Protein AF-A0A9D0C021-F1 (afdb_monomer_lite)

Radius of gyration: 16.35 Å; chains: 1; bounding box: 27×20×49 Å

Sequence (52 aa):
MSSGHFKQDLFTQFARVGKALANANRLELIEFLAQGERSVDELARVAGLSVA

Structure (mmCIF, N/CA/C/O backbone):
data_AF-A0A9D0C021-F1
#
_entry.id   AF-A0A9D0C021-F1
#
loop_
_atom_site.group_PDB
_atom_site.id
_atom_site.type_symbol
_atom_site.label_atom_id
_atom_site.label_alt_id
_atom_site.label_comp_id
_atom_site.label_asym_id
_atom_site.label_entity_id
_atom_site.label_seq_id
_atom_site.pdbx_PDB_ins_code
_atom_site.Cartn_x
_atom_site.Cartn_y
_atom_site.Cartn_z
_atom_site.occupancy
_atom_site.B_iso_or_equiv
_atom_site.auth_seq_id
_atom_site.auth_comp_id
_atom_site.auth_asym_id
_atom_site.auth_atom_id
_atom_site.pdbx_PDB_model_num
ATOM 1 N N . MET A 1 1 ? -10.785 9.695 33.366 1.00 48.84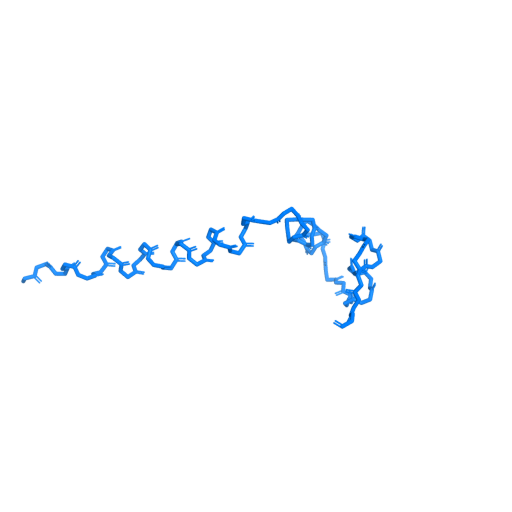 1 MET A N 1
ATOM 2 C CA . MET A 1 1 ? -11.787 9.906 32.298 1.00 48.84 1 MET A CA 1
ATOM 3 C C . MET A 1 1 ? -11.270 9.271 31.019 1.00 48.84 1 MET A C 1
ATOM 5 O O . MET A 1 1 ? -10.250 9.707 30.505 1.00 48.84 1 MET A O 1
ATOM 9 N N . SER A 1 2 ? -11.897 8.184 30.573 1.00 54.78 2 SER A N 1
ATOM 10 C CA . SER A 1 2 ? -11.460 7.414 29.403 1.00 54.78 2 SER A CA 1
ATOM 11 C C . SER A 1 2 ? -11.762 8.179 28.106 1.00 54.78 2 SER A C 1
ATOM 13 O O . SER A 1 2 ? -12.912 8.267 27.688 1.00 54.78 2 SER A O 1
ATOM 15 N N . SER A 1 3 ? -10.737 8.832 27.552 1.00 65.44 3 SER A N 1
ATOM 16 C CA . SER A 1 3 ? -10.302 8.722 26.148 1.00 65.44 3 SER A CA 1
ATOM 17 C C . SER A 1 3 ? -11.356 8.469 25.047 1.00 65.44 3 SER A C 1
ATOM 19 O O . SER A 1 3 ? -11.159 7.611 24.186 1.00 65.44 3 SER A O 1
ATOM 21 N N . GLY A 1 4 ? -12.430 9.265 24.980 1.00 63.25 4 GLY A N 1
ATOM 22 C CA . GLY A 1 4 ? -13.397 9.209 23.865 1.00 63.25 4 GLY A CA 1
ATOM 23 C C . GLY A 1 4 ? -12.763 9.374 22.471 1.00 63.25 4 GLY A C 1
ATOM 24 O O . GLY A 1 4 ? -13.285 8.856 21.489 1.00 63.25 4 GLY A O 1
ATOM 25 N N . HIS A 1 5 ? -11.593 10.013 22.406 1.00 82.06 5 HIS A N 1
ATOM 26 C CA . HIS A 1 5 ? -10.875 10.305 21.166 1.00 82.06 5 HIS A CA 1
ATOM 27 C C . HIS A 1 5 ? -9.843 9.233 20.780 1.00 82.06 5 HIS A C 1
ATOM 29 O O . HIS A 1 5 ? -9.652 8.997 19.597 1.00 82.06 5 HIS A O 1
ATOM 35 N N . PHE A 1 6 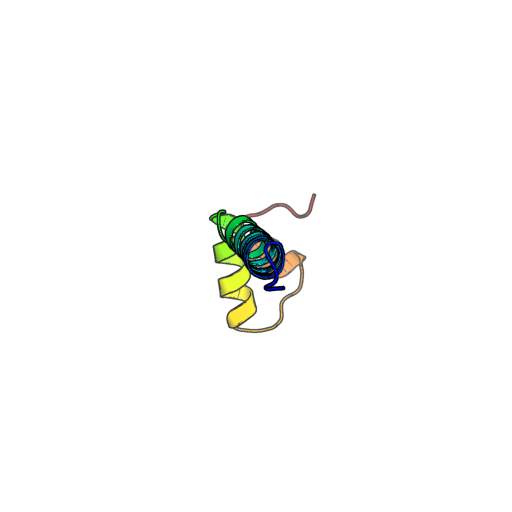? -9.253 8.483 21.725 1.00 92.25 6 PHE A N 1
ATOM 36 C CA . PHE A 1 6 ? -8.163 7.538 21.408 1.00 92.25 6 PHE A CA 1
ATOM 37 C C . PHE A 1 6 ? -8.569 6.479 20.373 1.00 92.25 6 PHE A C 1
ATOM 39 O O . PHE A 1 6 ? -7.843 6.215 19.416 1.00 92.25 6 PHE A O 1
ATOM 46 N N . LYS A 1 7 ? -9.755 5.875 20.541 1.00 93.81 7 LYS A N 1
ATOM 47 C CA . LYS A 1 7 ? -10.262 4.884 19.579 1.00 93.81 7 LYS A CA 1
ATOM 48 C C . LYS A 1 7 ? -10.578 5.522 18.223 1.00 93.81 7 LYS A C 1
ATOM 50 O O . LYS A 1 7 ? -10.322 4.902 17.199 1.00 93.81 7 LYS A O 1
ATOM 55 N N . GLN A 1 8 ? -11.112 6.744 18.210 1.00 95.44 8 GLN A N 1
ATOM 56 C CA . GLN A 1 8 ? -11.428 7.473 16.977 1.00 95.44 8 GLN A CA 1
ATOM 57 C C . GLN A 1 8 ? -10.158 7.864 16.210 1.00 95.44 8 GLN A C 1
ATOM 59 O O . GLN A 1 8 ? -10.108 7.711 14.988 1.00 95.44 8 GLN A O 1
ATOM 64 N N . ASP A 1 9 ? -9.109 8.280 16.918 1.00 95.38 9 ASP A N 1
ATOM 65 C CA . ASP A 1 9 ? -7.802 8.594 16.341 1.00 95.38 9 ASP A CA 1
ATOM 66 C C . ASP A 1 9 ? -7.165 7.340 15.724 1.00 95.38 9 ASP A C 1
ATOM 68 O O . ASP A 1 9 ? -6.691 7.374 14.585 1.00 95.38 9 ASP A O 1
ATOM 72 N N . LEU A 1 10 ? -7.228 6.200 16.426 1.00 96.25 10 LEU A N 1
ATOM 73 C CA . LEU A 1 10 ? -6.751 4.919 15.900 1.00 96.25 10 LEU A CA 1
ATOM 74 C C . LEU A 1 10 ? -7.530 4.496 14.646 1.00 96.25 10 LEU A C 1
ATOM 76 O O . LEU A 1 10 ? -6.928 4.122 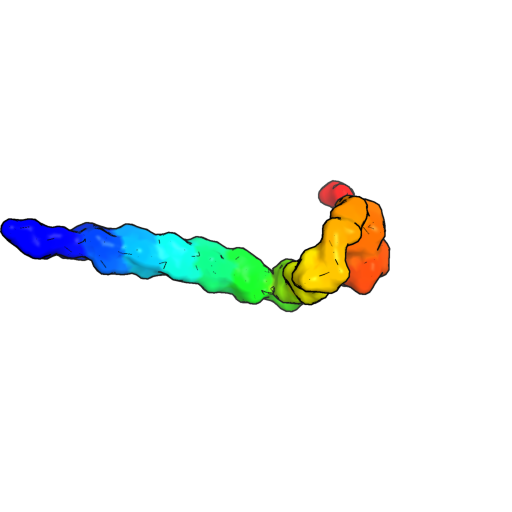13.638 1.00 96.25 10 LEU A O 1
ATOM 80 N N . PHE A 1 11 ? -8.860 4.605 14.670 1.00 96.50 11 PHE A N 1
ATOM 81 C CA . PHE A 1 11 ? -9.691 4.308 13.501 1.00 96.50 11 PHE A CA 1
ATOM 82 C C . PHE A 1 11 ? -9.412 5.250 12.331 1.00 96.50 11 PHE A C 1
ATOM 84 O O . PHE A 1 11 ? -9.425 4.808 11.184 1.00 96.50 11 PHE A O 1
ATOM 91 N N . THR A 1 12 ? -9.078 6.512 12.596 1.00 97.44 12 THR A N 1
ATOM 92 C CA . THR A 1 12 ? -8.653 7.461 11.560 1.00 97.44 12 THR A CA 1
ATOM 93 C C . THR A 1 12 ? -7.357 7.003 10.886 1.00 97.44 12 THR A C 1
ATOM 95 O O . THR A 1 12 ? -7.251 7.051 9.657 1.00 97.44 12 THR A O 1
ATOM 98 N N . GLN A 1 13 ? -6.388 6.484 11.649 1.00 98.00 13 GLN A N 1
ATOM 99 C CA . GLN A 1 13 ? -5.167 5.921 11.062 1.00 98.00 13 GLN A CA 1
ATOM 100 C C . GLN A 1 13 ? -5.441 4.630 10.279 1.00 98.00 13 GLN A C 1
ATOM 102 O O . GLN A 1 13 ? -4.925 4.474 9.172 1.00 98.00 13 GLN A O 1
ATOM 107 N N . PHE A 1 14 ? -6.304 3.737 10.772 1.00 98.31 14 PHE A N 1
ATOM 108 C CA . PHE A 1 14 ? -6.701 2.550 10.005 1.00 98.31 14 PHE A CA 1
ATOM 109 C C . PHE A 1 14 ? -7.436 2.907 8.713 1.00 98.31 14 PHE A C 1
ATOM 111 O O . PHE A 1 14 ? -7.146 2.320 7.672 1.00 98.31 14 PHE A O 1
ATOM 118 N N . ALA A 1 15 ? -8.313 3.912 8.732 1.00 98.50 15 ALA A N 1
ATOM 119 C CA . ALA A 1 15 ? -8.967 4.410 7.526 1.00 98.50 15 ALA A CA 1
ATOM 120 C C . ALA A 1 15 ? -7.950 4.968 6.517 1.00 98.50 15 ALA A C 1
ATOM 122 O O . ALA A 1 15 ? -8.095 4.751 5.313 1.00 98.50 15 ALA A O 1
ATOM 123 N N . ARG A 1 16 ? -6.883 5.632 6.984 1.00 98.38 16 ARG A N 1
ATOM 124 C CA . ARG A 1 16 ? -5.783 6.102 6.126 1.00 98.38 16 ARG A CA 1
ATOM 125 C C . ARG A 1 16 ? -5.042 4.943 5.456 1.00 98.38 16 ARG A C 1
ATOM 127 O O . ARG A 1 16 ? -4.796 5.012 4.252 1.00 98.38 16 ARG A O 1
ATOM 134 N N . VAL A 1 17 ? -4.726 3.884 6.204 1.00 98.44 17 VAL A N 1
ATOM 135 C CA . VAL A 1 17 ? -4.097 2.667 5.656 1.00 98.44 17 VAL A CA 1
ATOM 136 C C . VAL A 1 17 ? -5.035 1.983 4.660 1.00 98.44 17 VAL A C 1
ATOM 138 O O . VAL A 1 17 ? -4.639 1.715 3.530 1.00 98.44 17 VAL A O 1
ATOM 141 N N . GLY A 1 18 ? -6.305 1.790 5.024 1.00 98.31 18 GLY A N 1
ATOM 142 C CA . GLY A 1 18 ? -7.312 1.205 4.139 1.00 98.31 18 GLY A CA 1
ATOM 143 C C . GLY A 1 18 ? -7.477 1.997 2.841 1.00 98.31 18 GLY A C 1
ATOM 144 O O . GLY A 1 18 ? -7.483 1.416 1.760 1.00 98.31 18 GLY A O 1
ATOM 145 N N . LYS A 1 19 ? -7.504 3.334 2.918 1.00 98.38 19 LYS A N 1
ATOM 146 C CA . LYS A 1 19 ? -7.536 4.208 1.737 1.00 98.38 19 LYS A CA 1
ATOM 147 C C . LYS A 1 19 ? -6.318 3.990 0.838 1.00 98.38 19 LYS A C 1
ATOM 149 O O . LYS A 1 19 ? -6.482 3.963 -0.380 1.00 98.38 19 LYS A O 1
ATOM 154 N N . ALA A 1 20 ? -5.121 3.820 1.401 1.00 97.94 20 ALA A N 1
ATOM 155 C CA . ALA A 1 20 ? -3.922 3.517 0.620 1.00 97.94 20 ALA A CA 1
ATOM 156 C C . ALA A 1 20 ? -4.028 2.153 -0.089 1.00 97.94 20 ALA A C 1
ATOM 158 O O . ALA A 1 20 ? -3.656 2.052 -1.253 1.00 97.94 20 ALA A O 1
ATOM 159 N N . LEU A 1 21 ? -4.622 1.144 0.548 1.00 98.00 21 LEU A N 1
ATOM 160 C CA . LEU A 1 21 ? -4.763 -0.205 -0.020 1.00 98.00 21 LEU A CA 1
ATOM 161 C C . LEU A 1 21 ? -5.957 -0.364 -0.984 1.00 98.00 21 LEU A C 1
ATOM 163 O O . LEU A 1 21 ? -5.976 -1.281 -1.795 1.00 98.00 21 LEU A O 1
ATOM 167 N N . ALA A 1 22 ? -6.944 0.534 -0.952 1.00 98.19 22 ALA A N 1
ATOM 168 C CA . ALA A 1 22 ? -8.174 0.440 -1.750 1.00 98.19 22 ALA A CA 1
ATOM 169 C C . ALA A 1 22 ? -8.019 0.874 -3.232 1.00 98.19 22 ALA A C 1
ATOM 171 O O . ALA A 1 22 ? -8.849 1.619 -3.756 1.00 98.19 22 ALA A O 1
ATOM 172 N N . ASN A 1 23 ? -6.944 0.471 -3.916 1.00 98.06 23 ASN A N 1
ATOM 173 C CA . ASN A 1 23 ? -6.742 0.723 -5.349 1.00 98.06 23 ASN A CA 1
ATOM 174 C C . ASN A 1 23 ? -5.903 -0.392 -5.986 1.00 98.06 23 ASN A C 1
ATOM 176 O O . ASN A 1 23 ? -4.818 -0.685 -5.493 1.00 98.06 23 ASN A O 1
ATOM 180 N N . ALA A 1 24 ? -6.385 -0.960 -7.095 1.00 97.25 24 ALA A N 1
ATOM 181 C CA . ALA A 1 24 ? -5.748 -2.094 -7.768 1.00 97.25 24 ALA A CA 1
ATOM 182 C C . ALA A 1 24 ? -4.284 -1.818 -8.161 1.00 97.25 24 ALA A C 1
ATOM 184 O O . ALA A 1 24 ? -3.403 -2.576 -7.771 1.00 97.25 24 ALA A O 1
ATOM 185 N N . ASN A 1 25 ? -4.007 -0.686 -8.816 1.00 97.00 25 ASN A N 1
ATOM 186 C CA . ASN A 1 25 ? -2.651 -0.331 -9.252 1.00 97.00 25 ASN A CA 1
ATOM 187 C C . ASN A 1 25 ? -1.692 -0.173 -8.059 1.00 97.00 25 ASN A C 1
ATOM 189 O O . ASN A 1 25 ? -0.530 -0.557 -8.130 1.00 97.00 25 ASN A O 1
ATOM 193 N N . ARG A 1 26 ? -2.165 0.364 -6.924 1.00 97.38 26 ARG A N 1
ATOM 194 C CA . ARG A 1 26 ? -1.333 0.468 -5.710 1.00 97.38 26 ARG A CA 1
ATOM 195 C C . ARG A 1 26 ? -1.012 -0.894 -5.105 1.00 97.38 26 ARG A C 1
ATOM 197 O O . ARG A 1 26 ? 0.088 -1.063 -4.591 1.00 97.38 26 ARG A O 1
ATOM 204 N N . LEU A 1 27 ? -1.943 -1.845 -5.160 1.00 97.62 27 LEU A N 1
ATOM 205 C CA . LEU A 1 27 ? -1.692 -3.210 -4.692 1.00 97.62 27 LEU A CA 1
ATOM 206 C C . LEU A 1 27 ? -0.633 -3.905 -5.555 1.00 97.62 27 LEU A C 1
ATOM 208 O O . LEU A 1 27 ? 0.252 -4.556 -5.014 1.00 97.62 27 LEU A O 1
ATOM 212 N N . GLU A 1 28 ? -0.672 -3.697 -6.869 1.00 96.62 28 GLU A N 1
ATOM 213 C CA . GLU A 1 28 ? 0.333 -4.222 -7.798 1.00 96.62 28 GLU A CA 1
ATOM 214 C C . GLU A 1 28 ? 1.728 -3.625 -7.545 1.00 96.62 28 GLU A C 1
ATOM 216 O O . GLU A 1 28 ? 2.715 -4.354 -7.447 1.00 96.62 28 GLU A O 1
ATOM 221 N N . LEU A 1 29 ? 1.815 -2.308 -7.327 1.00 97.56 29 LEU A N 1
ATOM 222 C CA . LEU A 1 29 ? 3.071 -1.654 -6.944 1.00 97.56 29 LEU A CA 1
ATOM 223 C C . LEU A 1 29 ? 3.639 -2.198 -5.622 1.00 97.56 29 LEU A C 1
ATOM 225 O O . LEU A 1 29 ? 4.849 -2.390 -5.510 1.00 97.56 29 LEU A O 1
ATOM 229 N N . ILE A 1 30 ? 2.781 -2.451 -4.626 1.00 97.19 30 ILE A N 1
ATOM 230 C CA . ILE A 1 30 ? 3.191 -3.036 -3.340 1.00 97.19 30 ILE A CA 1
ATOM 231 C C . ILE A 1 30 ? 3.742 -4.448 -3.537 1.00 97.19 30 ILE A C 1
ATOM 233 O O . ILE A 1 30 ? 4.768 -4.767 -2.943 1.00 97.19 30 ILE A O 1
ATOM 237 N N . GLU A 1 31 ? 3.109 -5.269 -4.375 1.00 96.44 31 GLU A N 1
ATOM 238 C CA . GLU A 1 31 ? 3.587 -6.626 -4.655 1.00 96.44 31 GLU A CA 1
ATOM 239 C C . GLU A 1 31 ? 4.986 -6.615 -5.283 1.00 96.44 31 GLU A C 1
ATOM 241 O O . GLU A 1 31 ? 5.880 -7.337 -4.840 1.00 96.44 31 GLU A O 1
ATOM 246 N N . PHE A 1 32 ? 5.235 -5.727 -6.249 1.00 97.19 32 PHE A N 1
ATOM 247 C CA . PHE A 1 32 ? 6.565 -5.608 -6.847 1.00 97.19 32 PHE A CA 1
ATOM 248 C C . PHE A 1 32 ? 7.635 -5.119 -5.866 1.00 97.19 32 PHE A C 1
ATOM 250 O O . PHE A 1 32 ? 8.778 -5.576 -5.957 1.00 97.19 32 PHE A O 1
ATOM 257 N N . LEU A 1 33 ? 7.274 -4.217 -4.949 1.00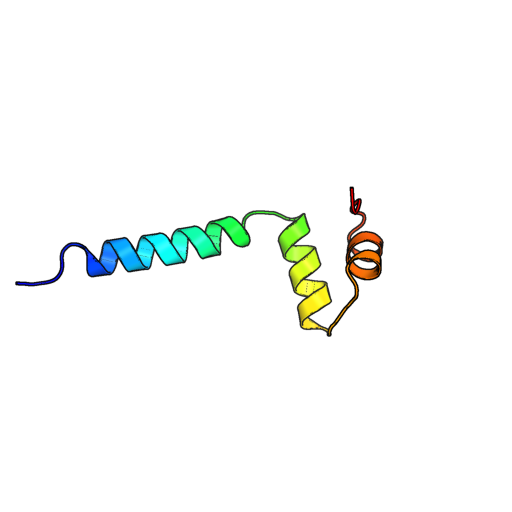 97.12 33 LEU A N 1
ATOM 258 C CA . LEU A 1 33 ? 8.163 -3.700 -3.903 1.00 97.12 33 LEU A CA 1
ATOM 259 C C . LEU A 1 33 ? 8.421 -4.716 -2.784 1.00 97.12 33 LEU A C 1
ATOM 261 O O . LEU A 1 33 ? 9.500 -4.719 -2.194 1.00 97.12 33 LEU A O 1
ATOM 265 N N . ALA A 1 34 ? 7.461 -5.595 -2.494 1.00 97.25 34 ALA A N 1
ATOM 266 C CA . ALA A 1 34 ? 7.620 -6.654 -1.500 1.00 97.25 34 ALA A CA 1
ATOM 267 C C . ALA A 1 34 ? 8.689 -7.686 -1.906 1.00 97.25 34 ALA A C 1
ATOM 269 O O . ALA A 1 34 ? 9.251 -8.362 -1.045 1.00 97.25 34 ALA A O 1
ATOM 270 N N . GLN A 1 35 ? 8.997 -7.782 -3.202 1.00 96.50 35 GLN A N 1
ATOM 271 C CA . GLN A 1 35 ? 10.035 -8.661 -3.749 1.00 96.50 35 GLN A CA 1
ATOM 272 C C . GLN A 1 35 ? 11.432 -8.015 -3.773 1.00 96.50 35 GLN A C 1
ATOM 274 O O . GLN A 1 35 ? 12.419 -8.715 -3.994 1.00 96.50 35 GLN A O 1
ATOM 279 N N . GLY A 1 36 ? 11.530 -6.700 -3.564 1.00 96.62 36 GLY A N 1
ATOM 280 C CA . GLY A 1 36 ? 12.790 -5.964 -3.583 1.00 96.62 36 GLY A CA 1
ATOM 281 C C . GLY A 1 36 ? 12.627 -4.503 -3.992 1.00 96.62 36 GLY A C 1
ATOM 282 O O . GLY A 1 36 ? 11.594 -4.083 -4.512 1.00 96.62 36 GLY A O 1
ATOM 283 N N . GLU A 1 37 ? 13.679 -3.722 -3.762 1.00 97.00 37 GLU A N 1
ATOM 284 C CA . GLU A 1 37 ? 13.746 -2.337 -4.221 1.00 97.00 37 GLU A CA 1
ATOM 285 C C . GLU A 1 37 ? 13.728 -2.250 -5.753 1.00 97.00 37 GLU A C 1
ATOM 287 O O . GLU A 1 37 ? 14.307 -3.084 -6.449 1.00 97.00 37 GLU A O 1
ATOM 292 N N . ARG A 1 38 ? 13.043 -1.232 -6.277 1.00 96.38 38 ARG A N 1
ATOM 293 C CA . ARG A 1 38 ? 12.923 -0.959 -7.713 1.00 96.38 38 ARG A CA 1
ATOM 294 C C . ARG A 1 38 ? 12.904 0.543 -7.941 1.00 96.38 38 ARG A C 1
ATOM 296 O O . ARG A 1 38 ? 12.422 1.297 -7.092 1.00 96.38 38 ARG A O 1
ATOM 303 N N . SER A 1 39 ? 13.403 0.983 -9.092 1.00 97.69 39 SER A N 1
ATOM 304 C CA . SER A 1 39 ? 13.267 2.385 -9.491 1.00 97.69 39 SER A CA 1
ATOM 305 C C . SER A 1 39 ? 11.812 2.715 -9.845 1.00 97.69 39 SER A C 1
ATOM 307 O O . SER A 1 39 ? 11.001 1.831 -10.132 1.00 97.69 39 SER A O 1
ATOM 309 N N . VAL A 1 40 ? 11.478 4.007 -9.860 1.00 97.31 40 VAL A N 1
ATOM 310 C CA . VAL A 1 40 ? 10.151 4.484 -10.285 1.00 97.31 40 VAL A CA 1
ATOM 311 C C . VAL A 1 40 ? 9.854 4.066 -11.727 1.00 97.31 40 VAL A 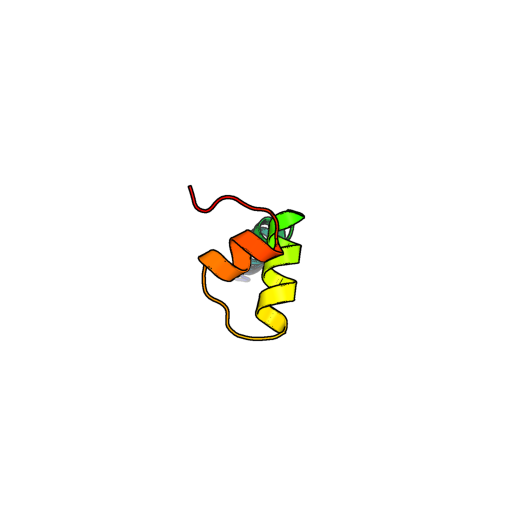C 1
ATOM 313 O O . VAL A 1 40 ? 8.761 3.577 -12.005 1.00 97.31 40 VAL A O 1
ATOM 316 N N . ASP A 1 41 ? 10.836 4.193 -12.623 1.00 97.25 41 ASP A N 1
ATOM 317 C CA . ASP A 1 41 ? 10.697 3.796 -14.028 1.00 97.25 41 ASP A CA 1
ATOM 318 C C . ASP A 1 41 ? 10.437 2.295 -14.177 1.00 97.25 41 ASP A C 1
ATOM 320 O O . ASP A 1 41 ? 9.601 1.874 -14.979 1.00 97.25 41 ASP A O 1
ATOM 324 N N . GLU A 1 42 ? 11.130 1.469 -13.387 1.00 96.62 42 GLU A N 1
ATOM 325 C CA . GLU A 1 42 ? 10.926 0.027 -13.410 1.00 96.62 42 GLU A CA 1
ATOM 326 C C . GLU A 1 42 ? 9.525 -0.337 -12.921 1.00 96.62 42 GLU A C 1
ATOM 328 O O . GLU A 1 42 ? 8.841 -1.094 -13.608 1.00 96.62 42 GLU A O 1
ATOM 333 N N . LEU A 1 43 ? 9.082 0.238 -11.797 1.00 96.88 43 LEU A N 1
ATOM 334 C CA . LEU A 1 43 ? 7.741 0.033 -11.243 1.00 96.88 43 LEU A CA 1
ATOM 335 C C . LEU A 1 43 ? 6.641 0.435 -12.222 1.00 96.88 43 LEU A C 1
ATOM 337 O O . LEU A 1 43 ? 5.702 -0.328 -12.436 1.00 96.88 43 LEU A O 1
ATOM 341 N N . ALA A 1 44 ? 6.772 1.606 -12.844 1.00 96.62 44 ALA A N 1
ATOM 342 C CA . ALA A 1 44 ? 5.813 2.082 -13.830 1.00 96.62 44 ALA A CA 1
ATOM 343 C C . ALA A 1 44 ? 5.736 1.135 -15.034 1.00 96.62 44 ALA A C 1
ATOM 345 O O . ALA A 1 44 ? 4.642 0.773 -15.469 1.00 96.62 44 ALA A O 1
ATOM 346 N N . ARG A 1 45 ? 6.887 0.648 -15.515 1.00 96.06 45 ARG A N 1
ATOM 347 C CA . ARG A 1 45 ? 6.950 -0.323 -16.612 1.00 96.06 45 ARG A CA 1
ATOM 348 C C . ARG A 1 45 ? 6.295 -1.657 -16.249 1.00 96.06 45 ARG A C 1
ATOM 350 O O . ARG A 1 45 ? 5.551 -2.185 -17.071 1.00 96.06 45 ARG A O 1
ATOM 357 N N . VAL A 1 46 ? 6.577 -2.219 -15.070 1.00 94.62 46 VAL A N 1
ATOM 358 C CA . VAL A 1 46 ? 6.031 -3.535 -14.682 1.00 94.62 46 VAL A CA 1
ATOM 359 C C . VAL A 1 46 ? 4.549 -3.482 -14.302 1.00 94.62 46 VAL A C 1
ATOM 361 O O . VAL A 1 46 ? 3.859 -4.465 -14.536 1.00 94.62 46 VAL A O 1
ATOM 364 N N . ALA A 1 47 ? 4.054 -2.343 -13.803 1.00 94.88 47 ALA A N 1
ATOM 365 C CA . ALA A 1 47 ? 2.642 -2.129 -13.463 1.00 94.88 47 ALA A CA 1
ATOM 366 C C . ALA A 1 47 ? 1.811 -1.500 -14.605 1.00 94.88 47 ALA A C 1
ATOM 368 O O . ALA A 1 47 ? 0.644 -1.166 -14.416 1.00 94.88 47 ALA A O 1
ATOM 369 N N . GLY A 1 48 ? 2.399 -1.266 -15.787 1.00 95.44 48 GLY A N 1
ATOM 370 C CA . GLY A 1 48 ? 1.696 -0.660 -16.927 1.00 95.44 48 GLY A CA 1
ATOM 371 C C . GLY A 1 48 ? 1.199 0.773 -16.678 1.00 95.44 48 GLY A C 1
ATOM 372 O O . GLY A 1 48 ? 0.181 1.182 -17.238 1.00 95.44 48 GLY A O 1
ATOM 373 N N . LEU A 1 49 ? 1.896 1.532 -15.828 1.00 95.94 49 LEU A N 1
ATOM 374 C CA . LEU A 1 49 ? 1.551 2.901 -15.438 1.00 95.94 49 LEU A CA 1
ATOM 375 C C . LEU A 1 49 ? 2.455 3.928 -16.130 1.00 95.94 49 LEU A C 1
ATOM 377 O O . LEU A 1 49 ? 3.576 3.633 -16.536 1.00 95.94 49 LEU A O 1
ATOM 381 N N . SER A 1 50 ? 1.979 5.170 -16.227 1.00 95.31 50 SER A N 1
ATOM 382 C CA . SER A 1 50 ? 2.800 6.316 -16.632 1.00 95.31 50 SER A CA 1
ATOM 383 C C . SER A 1 50 ? 3.473 6.978 -15.427 1.00 95.31 50 SER A C 1
ATOM 385 O O . SER A 1 50 ? 2.888 7.022 -14.348 1.00 95.31 50 SER A O 1
ATOM 387 N N . VAL A 1 51 ? 4.645 7.583 -15.642 1.00 91.44 51 VAL A N 1
ATOM 388 C CA . VAL A 1 51 ? 5.403 8.361 -14.632 1.00 91.44 51 VAL A CA 1
ATOM 389 C C . VAL A 1 51 ? 5.026 9.862 -14.628 1.00 91.44 51 VAL A C 1
ATOM 391 O O . VAL A 1 51 ? 5.639 10.644 -13.915 1.00 91.44 51 VAL A O 1
ATOM 394 N N . ALA A 1 52 ? 4.041 10.260 -15.445 1.00 77.31 52 ALA A N 1
ATOM 395 C CA . ALA A 1 52 ? 3.676 11.651 -15.747 1.00 77.31 52 ALA A CA 1
ATOM 396 C C . ALA A 1 52 ? 3.469 12.568 -14.527 1.00 77.31 52 ALA A C 1
ATOM 398 O O . ALA A 1 52 ? 2.848 12.118 -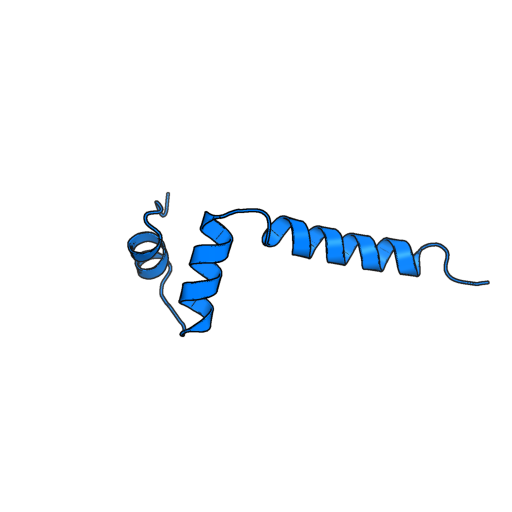13.537 1.00 77.31 52 ALA A O 1
#

Foldseek 3Di:
DDDPPPVVVVVVVVVVVVVQVPDPLSVQLVVVPVVHDDDPVRSCVVSVHDPD

pLDDT: mean 93.09, std 10.88, range [48.84, 98.5]

Secondary structure (DSSP, 8-state):
---TTHHHHHHHHHHHHHHHHS-HHHHHHHHHHHT----HHHHHHHTT----